Protein AF-Q2T0D4-F1 (afdb_monomer_lite)

Secondary structure (DSSP, 8-state):
---------------------THHHHHHHHHHHHHHHS-S------HHHHHH-HHHHHHHHHHHHH-HHHH-HHHHHHHHHHHHHHHHTTS-PPP---SSPPP-

Organism: Burkholderia thailandensis (strain ATCC 700388 / DSM 13276 / CCUG 48851 / CIP 106301 / E264) (NCBI:txid271848)

Sequence (104 aa):
MNHLRQRRPSYHLIPTRGRNSAVKPIMLILLVALLTACGKSKPTETVDSLVANPEHLKELRQQCKKDRVTLGDELCNRVAEATNRQFLGNGKAPYTPPKDAPKF

Foldseek 3Di:
DDDDPDDDDPPPPDPPDDDPDPPVVVVVVVVVVVVVVPPDPDPPLALVVCLVPVVVLVVVQVVCVVPVPVVDPVSVVSSVSSVCCNPVNPPPDDDDDDPDDDDD

InterPro domains:
  IPR047937 EexN-like lipoprotein [NF033894] (26-85)

Structure (mmCIF, N/CA/C/O backbone):
data_AF-Q2T0D4-F1
#
_entry.id   AF-Q2T0D4-F1
#
loop_
_atom_site.group_PDB
_atom_site.id
_atom_site.type_symbol
_atom_site.label_atom_id
_atom_site.label_alt_id
_atom_site.label_comp_id
_atom_site.label_asym_id
_atom_site.label_entity_id
_atom_site.label_seq_id
_atom_site.pdbx_PDB_ins_code
_atom_site.Cartn_x
_atom_site.Cartn_y
_atom_site.Cartn_z
_atom_site.occupancy
_atom_site.B_iso_or_equiv
_atom_site.auth_seq_id
_atom_site.auth_comp_id
_atom_site.auth_asym_id
_atom_site.auth_atom_id
_atom_site.pdbx_PDB_model_num
ATOM 1 N N . MET A 1 1 ? 5.007 53.296 61.221 1.00 42.09 1 MET A N 1
ATOM 2 C CA . MET A 1 1 ? 5.865 52.511 60.312 1.00 42.09 1 MET A CA 1
ATOM 3 C C . MET A 1 1 ? 5.292 51.112 60.155 1.00 42.09 1 MET A C 1
ATOM 5 O O . MET A 1 1 ? 5.149 50.424 61.149 1.00 42.09 1 MET A O 1
A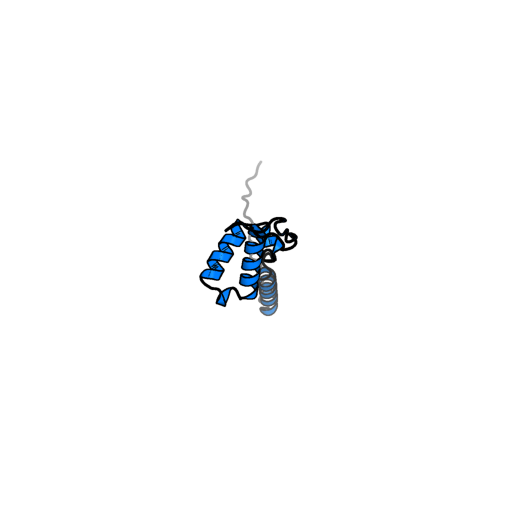TOM 9 N N . ASN A 1 2 ? 4.972 50.770 58.904 1.00 38.62 2 ASN A N 1
ATOM 10 C CA . ASN A 1 2 ? 5.026 49.445 58.269 1.00 38.62 2 ASN A CA 1
ATOM 11 C C . ASN A 1 2 ? 4.112 48.338 58.828 1.00 38.62 2 ASN A C 1
ATOM 13 O O . ASN A 1 2 ? 4.285 47.837 59.926 1.00 38.62 2 ASN A O 1
ATOM 17 N N . HIS A 1 3 ? 3.018 48.048 58.119 1.00 51.88 3 HIS A N 1
ATOM 18 C CA . HIS A 1 3 ? 2.936 47.032 57.053 1.00 51.88 3 HIS A CA 1
ATOM 19 C C . HIS A 1 3 ? 3.085 45.610 57.582 1.00 51.88 3 HIS A C 1
ATOM 21 O O . HIS A 1 3 ? 4.197 45.187 57.840 1.00 51.88 3 HIS A O 1
ATOM 27 N N . LEU A 1 4 ? 1.965 44.877 57.609 1.00 50.84 4 LEU A N 1
ATOM 28 C CA . LEU A 1 4 ? 1.843 43.478 57.178 1.00 50.84 4 LEU A CA 1
ATOM 29 C C . LEU A 1 4 ? 0.340 43.152 57.014 1.00 50.84 4 LEU A C 1
ATOM 31 O O . LEU A 1 4 ? -0.270 42.423 57.789 1.00 50.84 4 LEU A O 1
ATOM 35 N N . ARG A 1 5 ? -0.290 43.736 55.981 1.00 52.31 5 ARG A N 1
ATOM 36 C CA . ARG A 1 5 ? -1.581 43.251 55.462 1.00 52.31 5 ARG A CA 1
ATOM 37 C C . ARG A 1 5 ? -1.323 41.893 54.808 1.00 52.31 5 ARG A C 1
ATOM 39 O O . ARG A 1 5 ? -0.777 41.829 53.707 1.00 52.31 5 ARG A O 1
ATOM 46 N N . GLN A 1 6 ? -1.704 40.817 55.488 1.00 48.69 6 GLN A N 1
ATOM 47 C CA . GLN A 1 6 ? -1.768 39.487 54.897 1.00 48.69 6 GLN A CA 1
ATOM 48 C C . GLN A 1 6 ? -2.721 39.491 53.699 1.00 48.69 6 GLN A C 1
ATOM 50 O O . GLN A 1 6 ? -3.894 39.853 53.796 1.00 48.69 6 GLN A O 1
ATOM 55 N N . ARG A 1 7 ? -2.178 39.060 52.560 1.00 53.94 7 ARG A N 1
ATOM 56 C CA . ARG A 1 7 ? -2.924 38.666 51.371 1.00 53.94 7 ARG A CA 1
ATOM 57 C C . ARG A 1 7 ? -3.884 37.531 51.747 1.00 53.94 7 ARG A C 1
ATOM 59 O O . ARG A 1 7 ? -3.428 36.448 52.097 1.00 53.94 7 ARG A O 1
ATOM 66 N N . ARG A 1 8 ? -5.192 37.735 51.592 1.00 48.88 8 ARG A N 1
ATOM 67 C CA . ARG A 1 8 ? -6.096 36.638 51.224 1.00 48.88 8 ARG A CA 1
ATOM 68 C C . ARG A 1 8 ? -6.628 36.933 49.826 1.00 48.88 8 ARG A C 1
ATOM 70 O O . ARG A 1 8 ? -7.190 38.012 49.635 1.00 48.88 8 ARG A O 1
ATOM 77 N N . PRO A 1 9 ? -6.450 36.037 48.845 1.00 46.59 9 PRO A N 1
ATOM 78 C CA . PRO A 1 9 ? -7.195 36.145 47.609 1.00 46.59 9 PRO A CA 1
ATOM 79 C C . PRO A 1 9 ? -8.664 35.909 47.960 1.00 46.59 9 PRO A C 1
ATOM 81 O O . PRO A 1 9 ? -9.029 34.885 48.534 1.00 46.59 9 PRO A O 1
ATOM 84 N N . SER A 1 10 ? -9.489 36.914 47.690 1.00 49.22 10 SER A N 1
ATOM 85 C CA . SER A 1 10 ? -10.935 36.810 47.793 1.00 49.22 10 SER A CA 1
ATOM 86 C C . SER A 1 10 ? -11.395 35.839 46.709 1.00 49.22 10 SER A C 1
ATOM 88 O O . SER A 1 10 ? -11.563 36.221 45.552 1.00 49.22 10 SER A O 1
ATOM 90 N N . TYR A 1 11 ? -11.533 34.559 47.054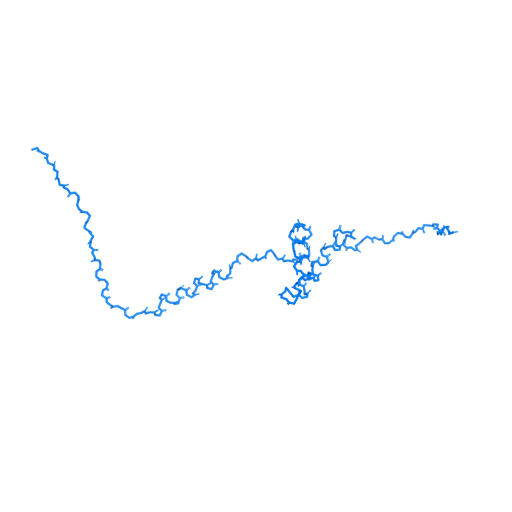 1.00 54.94 11 TYR A N 1
ATOM 91 C CA . TYR A 1 11 ? -12.302 33.608 46.258 1.00 54.94 11 TYR A CA 1
ATOM 92 C C . TYR A 1 11 ? -13.765 34.029 46.391 1.00 54.94 11 TYR A C 1
ATOM 94 O O . TYR A 1 11 ? -14.518 33.520 47.219 1.00 54.94 11 TYR A O 1
ATOM 102 N N . HIS A 1 12 ? -14.157 35.024 45.596 1.00 50.16 12 HIS A N 1
ATOM 103 C CA . HIS A 1 12 ? -15.556 35.225 45.277 1.00 50.16 12 HIS A CA 1
ATOM 104 C C . HIS A 1 12 ? -16.024 33.940 44.599 1.00 50.16 12 HIS A C 1
ATOM 106 O O . HIS A 1 12 ? -15.756 33.712 43.419 1.00 50.16 12 HIS A O 1
ATOM 112 N N . LEU A 1 13 ? -16.704 33.083 45.363 1.00 53.78 13 LEU A N 1
ATOM 113 C CA . LEU A 1 13 ? -17.618 32.111 44.790 1.00 53.78 13 LEU A CA 1
ATOM 114 C C . LEU A 1 13 ? -18.570 32.906 43.901 1.00 53.78 13 LEU A C 1
ATOM 116 O O . LEU A 1 13 ? -19.373 33.697 44.391 1.00 53.78 13 LEU A O 1
ATOM 120 N N . ILE A 1 14 ? -18.436 32.728 42.592 1.00 57.12 14 ILE A N 1
ATOM 121 C CA . ILE A 1 14 ? -19.396 33.225 41.617 1.00 57.12 14 ILE A CA 1
ATOM 122 C C . ILE A 1 14 ? -20.666 32.393 41.830 1.00 57.12 14 ILE A C 1
ATOM 124 O O . ILE A 1 14 ? -20.639 31.187 41.564 1.00 57.12 14 ILE A O 1
ATOM 128 N N . PRO A 1 15 ? -21.790 32.972 42.286 1.00 52.72 15 PRO A N 1
ATOM 129 C CA . PRO A 1 15 ? -23.036 32.238 42.334 1.00 52.72 15 PRO A CA 1
ATOM 130 C C . PRO A 1 15 ? -23.600 32.240 40.913 1.00 52.72 15 PRO A C 1
ATOM 132 O O . PRO A 1 15 ? -24.312 33.161 40.510 1.00 52.72 15 PRO A O 1
ATOM 135 N N . THR A 1 16 ? -23.285 31.217 40.114 1.00 52.81 16 THR A N 1
ATOM 136 C CA . THR A 1 16 ? -24.033 30.987 38.871 1.00 52.81 16 THR A CA 1
ATOM 137 C C . THR A 1 16 ? -25.349 30.301 39.211 1.00 52.81 16 THR A C 1
ATOM 139 O O . THR A 1 16 ? -25.524 29.089 39.164 1.00 52.81 16 THR A O 1
ATOM 142 N N . ARG A 1 17 ? -26.280 31.170 39.605 1.00 47.19 17 ARG A N 1
ATOM 143 C CA . ARG A 1 17 ? -27.730 31.023 39.538 1.00 47.19 17 ARG A CA 1
ATOM 144 C C . ARG A 1 17 ? -28.128 30.140 38.353 1.00 47.19 17 ARG A C 1
ATOM 146 O O . ARG A 1 17 ? -27.687 30.376 37.225 1.00 47.19 17 ARG A O 1
ATOM 153 N N . GLY A 1 18 ? -28.959 29.142 38.647 1.00 57.88 18 GLY A N 1
ATOM 154 C CA . GLY A 1 18 ? -29.437 28.138 37.707 1.00 57.88 18 GLY A CA 1
ATOM 155 C C . GLY A 1 18 ? -29.874 28.737 36.374 1.00 57.88 18 GLY A C 1
ATOM 156 O O . GLY A 1 18 ? -30.652 29.688 36.311 1.00 57.88 18 GLY A O 1
ATOM 157 N N . ARG A 1 19 ? -29.348 28.156 35.300 1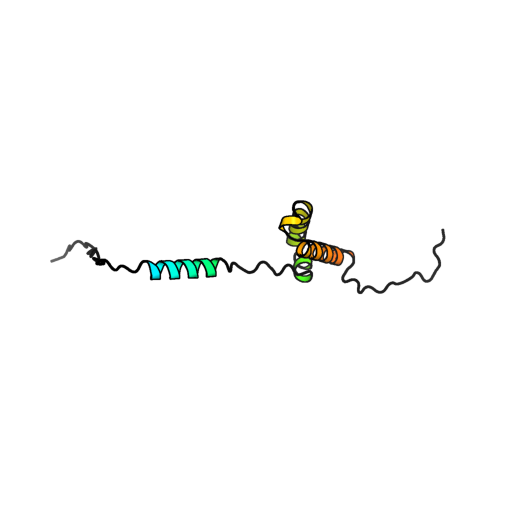.00 55.91 19 ARG A N 1
ATOM 158 C CA . ARG A 1 19 ? -29.781 28.424 33.937 1.00 55.91 19 ARG A CA 1
ATOM 159 C C . ARG A 1 19 ? -29.872 27.094 33.218 1.00 55.91 19 ARG A C 1
ATOM 161 O O . ARG A 1 19 ? -28.872 26.501 32.824 1.00 55.91 19 ARG A O 1
ATOM 168 N N . ASN A 1 20 ? -31.106 26.643 33.080 1.00 54.84 20 ASN A N 1
ATOM 169 C CA . ASN A 1 20 ? -31.494 25.470 32.320 1.00 54.84 20 ASN A CA 1
ATOM 170 C C . ASN A 1 20 ? -31.105 25.735 30.860 1.00 54.84 20 ASN A C 1
ATOM 172 O O . ASN A 1 20 ? -31.756 26.501 30.154 1.00 54.84 20 ASN A O 1
ATOM 176 N N . SER A 1 21 ? -29.970 25.202 30.421 1.00 54.72 21 SER A N 1
ATOM 177 C CA . SER A 1 21 ? -29.510 25.262 29.029 1.00 54.72 21 SER A CA 1
ATOM 178 C C . SER A 1 21 ? -28.518 24.127 28.781 1.00 54.72 21 SER A C 1
ATOM 180 O O . SER A 1 21 ? -27.424 24.349 28.275 1.00 54.72 21 SER A O 1
ATOM 182 N N . ALA A 1 22 ? -28.899 22.900 29.150 1.00 54.69 22 ALA A N 1
ATOM 183 C CA . ALA A 1 22 ? -28.108 21.696 28.888 1.00 54.69 22 ALA A CA 1
ATOM 184 C C . ALA A 1 22 ? -27.858 21.466 27.382 1.00 54.69 22 ALA A C 1
ATOM 186 O O . ALA A 1 22 ? -26.902 20.804 27.012 1.00 54.69 22 ALA A O 1
ATOM 187 N N . VAL A 1 23 ? -28.647 22.078 26.494 1.00 59.81 23 VAL A N 1
ATOM 188 C CA . VAL A 1 23 ? -28.554 21.880 25.036 1.00 59.81 23 VAL A CA 1
ATOM 189 C C . VAL A 1 23 ? -27.315 22.524 24.389 1.00 59.81 23 VAL A C 1
ATOM 191 O O . VAL A 1 23 ? -26.751 21.960 23.457 1.00 59.81 23 VAL A O 1
ATOM 194 N N . LYS A 1 24 ? -26.854 23.684 24.884 1.00 59.19 24 LYS A N 1
ATOM 195 C CA . LYS A 1 24 ? -25.718 24.440 24.308 1.00 59.19 24 LYS A CA 1
ATOM 196 C C . LYS A 1 24 ? -24.337 23.801 24.541 1.00 59.19 24 LYS A C 1
ATOM 198 O O . LYS A 1 24 ? -23.591 23.698 23.570 1.00 59.19 24 LYS A O 1
ATOM 203 N N . PRO A 1 25 ? -23.968 23.361 25.763 1.00 60.66 25 PRO A N 1
ATOM 204 C CA . PRO A 1 25 ? -22.685 22.696 25.973 1.00 60.66 25 PRO A CA 1
ATOM 205 C C . PRO A 1 25 ? -22.657 21.322 25.302 1.00 60.66 25 PRO A C 1
ATOM 207 O O . PRO A 1 25 ? -21.626 20.952 24.760 1.00 60.66 25 PRO A O 1
ATOM 210 N N . ILE A 1 26 ? -23.787 20.603 25.258 1.00 74.25 26 ILE A N 1
ATOM 211 C CA . ILE A 1 26 ? -23.877 19.302 24.582 1.00 74.25 26 ILE A CA 1
ATOM 212 C C . ILE A 1 26 ? -23.638 19.456 23.074 1.00 74.25 26 ILE A C 1
ATOM 214 O O . ILE A 1 26 ? -22.848 18.704 22.516 1.00 74.25 26 ILE A O 1
ATOM 218 N N . MET A 1 27 ? -24.235 20.461 22.424 1.00 76.88 27 MET A N 1
ATOM 219 C CA . MET A 1 27 ? -23.970 20.754 21.006 1.00 76.88 27 MET A CA 1
ATOM 220 C C . MET A 1 27 ? -22.503 21.114 20.739 1.00 76.88 27 MET A C 1
ATOM 222 O O . MET A 1 27 ? -21.919 20.624 19.778 1.00 76.88 27 MET A O 1
ATOM 226 N N . LEU A 1 28 ? -21.886 21.926 21.602 1.00 78.00 28 LEU A N 1
ATOM 227 C CA . LEU A 1 28 ? -20.462 22.268 21.499 1.00 78.00 28 LEU A CA 1
ATOM 228 C C . LEU A 1 28 ? -19.560 21.041 21.679 1.00 78.00 28 LEU A C 1
ATOM 230 O O . LEU A 1 28 ? -18.615 20.866 20.917 1.00 78.00 28 LEU A O 1
ATOM 234 N N . ILE A 1 29 ? -19.867 20.172 22.643 1.00 79.75 29 ILE A N 1
ATOM 235 C CA . ILE A 1 29 ? -19.125 18.928 22.885 1.00 79.75 29 ILE A CA 1
ATOM 236 C C . ILE A 1 29 ? -19.279 17.968 21.699 1.00 79.75 29 ILE A C 1
ATOM 238 O O . ILE A 1 29 ? -18.287 17.399 21.255 1.00 79.75 29 ILE A O 1
ATOM 242 N N . LEU A 1 30 ? -20.487 17.826 21.144 1.00 78.75 30 LEU A N 1
ATOM 243 C CA . LEU A 1 30 ? -20.740 17.011 19.951 1.00 78.75 30 LEU A CA 1
ATOM 244 C C . LEU A 1 30 ? -19.999 17.551 18.724 1.00 78.75 30 LEU A C 1
ATOM 246 O O . LEU A 1 30 ? -19.418 16.774 17.972 1.00 78.75 30 LEU A O 1
ATOM 250 N N . LEU A 1 31 ? -19.970 18.872 18.541 1.00 76.81 31 LEU A N 1
ATOM 251 C CA . LEU A 1 31 ? -19.256 19.507 17.436 1.00 76.81 31 LEU A CA 1
AT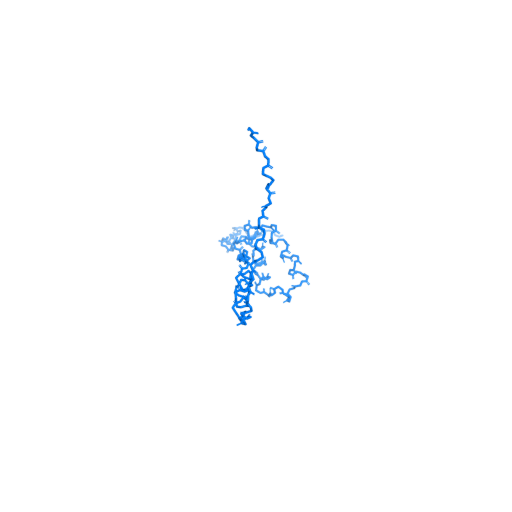OM 252 C C . LEU A 1 31 ? -17.740 19.305 17.558 1.00 76.81 31 LEU A C 1
ATOM 254 O O . LEU A 1 31 ? -17.090 18.947 16.580 1.00 76.81 31 LEU A O 1
ATOM 258 N N . VAL A 1 32 ? -17.181 19.475 18.759 1.00 75.50 32 VAL A N 1
ATOM 259 C CA . VAL A 1 32 ? -15.762 19.202 19.030 1.00 75.50 32 VAL A CA 1
ATOM 260 C C . VAL A 1 32 ? -15.449 17.718 18.831 1.00 75.50 32 VAL A C 1
ATOM 262 O O . VAL A 1 32 ? -14.443 17.405 18.203 1.00 75.50 32 VAL A O 1
ATOM 265 N N . ALA A 1 33 ? -16.326 16.806 19.262 1.00 74.62 33 ALA A N 1
ATOM 266 C CA . ALA A 1 33 ? -16.164 15.371 19.037 1.00 74.62 33 ALA A CA 1
ATOM 267 C C . ALA A 1 33 ? -16.150 15.017 17.536 1.00 74.62 33 ALA A C 1
ATOM 269 O O . ALA A 1 33 ? -15.270 14.281 17.087 1.00 74.62 33 ALA A O 1
ATOM 270 N N . LEU A 1 34 ? -17.062 15.595 16.745 1.00 73.38 34 LEU A N 1
ATOM 271 C CA . LEU A 1 34 ? -17.103 15.444 15.284 1.00 73.38 34 LEU A CA 1
ATOM 272 C C . LEU A 1 34 ? -15.846 16.015 14.607 1.00 73.38 34 LEU A C 1
ATOM 274 O O . LEU A 1 34 ? -15.304 15.397 13.694 1.00 73.38 34 LEU A O 1
ATOM 278 N N . LEU A 1 35 ? -15.338 17.157 15.079 1.00 67.00 35 LEU A N 1
ATOM 279 C CA . LEU A 1 35 ? -14.098 17.762 14.579 1.00 67.00 35 LEU A CA 1
ATOM 280 C C . LEU A 1 35 ? -12.864 16.916 14.930 1.00 67.00 35 LEU A C 1
ATOM 282 O O . LEU A 1 35 ? -11.972 16.777 14.098 1.00 67.00 35 LEU A O 1
ATOM 286 N N . THR A 1 36 ? -12.822 16.297 16.116 1.00 63.44 36 THR A N 1
ATOM 287 C CA . THR A 1 36 ? -11.741 15.370 16.504 1.00 63.44 36 THR A CA 1
ATOM 288 C C . THR A 1 36 ? -11.826 14.011 15.810 1.00 63.44 36 THR A C 1
ATOM 290 O O . THR A 1 36 ? -10.808 13.335 15.684 1.00 63.44 36 THR A O 1
ATOM 293 N N . ALA A 1 37 ? -13.008 13.618 15.321 1.00 59.84 37 ALA A N 1
ATOM 294 C CA . ALA A 1 37 ? -13.165 12.445 14.463 1.00 59.84 37 ALA A CA 1
ATOM 295 C C . ALA A 1 37 ? -12.560 12.672 13.065 1.00 59.84 37 ALA A C 1
ATOM 297 O O . ALA A 1 37 ? -12.163 11.713 12.406 1.00 59.84 37 ALA A O 1
ATOM 298 N N . CYS A 1 38 ? -12.389 13.932 12.650 1.00 59.72 38 CYS A N 1
ATOM 299 C CA . CYS A 1 38 ? -11.526 14.305 11.531 1.00 59.72 38 CYS A CA 1
ATOM 300 C C . CYS A 1 38 ? -10.054 14.333 11.990 1.00 59.72 38 CYS A C 1
ATOM 302 O O . CYS A 1 38 ? -9.359 15.348 11.943 1.00 59.72 38 CYS A O 1
ATOM 304 N N . GLY A 1 39 ? -9.581 13.200 12.513 1.00 56.09 39 GLY A N 1
ATOM 305 C CA . GLY A 1 39 ? -8.166 12.977 12.774 1.00 56.09 39 GLY A CA 1
ATOM 306 C C . GLY A 1 39 ? -7.395 12.997 11.457 1.00 56.09 39 GLY A C 1
ATOM 307 O O . GLY A 1 39 ? -7.932 12.578 10.433 1.00 56.09 39 GLY A O 1
ATOM 308 N N . LYS A 1 40 ? -6.153 13.508 11.505 1.00 48.94 40 LYS A N 1
ATOM 309 C CA . LYS A 1 40 ? -5.139 13.524 10.431 1.00 48.94 40 LYS A CA 1
ATOM 310 C C . LYS A 1 40 ? -5.471 12.456 9.388 1.00 48.94 40 LYS A C 1
ATOM 312 O O . LYS A 1 40 ? -5.337 11.270 9.690 1.00 48.94 40 LYS A O 1
ATOM 317 N N . SER A 1 41 ? -5.993 12.877 8.232 1.00 50.84 41 SER A N 1
ATOM 318 C CA . SER A 1 41 ? -6.372 11.957 7.160 1.00 50.84 41 SER A CA 1
ATOM 319 C C . SER A 1 41 ? -5.221 10.978 6.993 1.00 50.84 41 SER A C 1
ATOM 321 O O . SER A 1 41 ? -4.087 11.431 6.788 1.00 50.84 41 SER A O 1
ATOM 323 N N . LYS A 1 42 ? -5.489 9.675 7.184 1.00 55.84 42 LYS A N 1
ATOM 324 C CA . LYS A 1 42 ? -4.491 8.625 6.945 1.00 55.84 42 LYS A CA 1
ATOM 325 C C . LYS A 1 42 ? -3.776 8.972 5.641 1.00 55.84 42 LYS A C 1
ATOM 327 O O . LYS A 1 42 ? -4.475 9.454 4.738 1.00 55.84 42 LYS A O 1
ATOM 332 N N . PRO A 1 43 ? -2.438 8.818 5.555 1.00 56.28 43 PRO A N 1
ATOM 333 C CA . PRO A 1 43 ? -1.736 9.066 4.303 1.00 56.28 43 PRO A CA 1
ATOM 334 C C . PRO A 1 43 ? -2.560 8.392 3.222 1.00 56.28 43 PRO A C 1
ATOM 336 O O . PRO A 1 43 ? -2.939 7.234 3.382 1.00 56.28 43 PRO A O 1
ATOM 339 N N . THR A 1 44 ? -3.014 9.162 2.231 1.00 65.56 44 THR A N 1
ATOM 340 C CA . THR A 1 44 ? -3.898 8.614 1.211 1.00 65.56 44 THR A CA 1
ATOM 341 C C . THR A 1 44 ? -3.149 7.414 0.659 1.00 65.56 44 THR A C 1
ATOM 343 O O . THR A 1 44 ? -2.090 7.624 0.064 1.00 65.56 44 THR A O 1
ATOM 346 N N . GLU A 1 45 ? -3.642 6.197 0.944 1.00 79.12 45 GLU A N 1
ATOM 347 C CA . GLU A 1 45 ? -2.984 4.892 0.711 1.00 79.12 45 GLU A CA 1
ATOM 348 C C . GLU A 1 45 ? -2.890 4.584 -0.792 1.00 79.12 45 GLU A C 1
ATOM 350 O O . GLU A 1 45 ? -3.234 3.515 -1.290 1.00 79.12 45 GLU A O 1
ATOM 355 N N . THR A 1 46 ? -2.556 5.604 -1.561 1.00 89.50 46 THR A N 1
ATOM 356 C CA . THR A 1 46 ? -2.287 5.592 -2.975 1.00 89.50 46 THR A CA 1
ATOM 357 C C . THR A 1 46 ? -1.058 4.747 -3.211 1.00 89.50 46 THR A C 1
ATOM 359 O O . THR A 1 46 ? -0.156 4.648 -2.376 1.00 89.50 46 THR A O 1
ATOM 362 N N . VAL A 1 47 ? -1.019 4.166 -4.397 1.00 90.19 47 VAL A N 1
ATOM 363 C CA . VAL A 1 47 ? 0.085 3.323 -4.825 1.00 90.19 47 VAL A CA 1
ATOM 364 C C . VAL A 1 47 ? 1.406 4.089 -4.744 1.00 90.19 47 VAL A C 1
ATOM 366 O O . VAL A 1 47 ? 2.382 3.563 -4.226 1.00 90.19 47 VAL A O 1
ATOM 369 N N . ASP A 1 48 ? 1.432 5.354 -5.165 1.00 90.06 48 ASP A N 1
ATOM 370 C CA . ASP A 1 48 ? 2.644 6.178 -5.138 1.00 90.06 48 ASP A CA 1
ATOM 371 C C . ASP A 1 48 ? 3.108 6.512 -3.710 1.00 90.06 48 ASP A C 1
ATOM 373 O O . ASP A 1 48 ? 4.304 6.448 -3.424 1.00 90.06 48 ASP A O 1
ATOM 377 N N . SER A 1 49 ? 2.182 6.782 -2.780 1.00 90.00 49 SER A N 1
ATOM 378 C CA . SER A 1 49 ? 2.530 6.992 -1.366 1.00 90.00 49 SER A CA 1
ATOM 379 C C . SER A 1 49 ? 3.068 5.716 -0.713 1.00 90.00 49 SER A C 1
ATOM 381 O O . SER A 1 49 ? 4.040 5.769 0.039 1.00 90.00 49 SER A O 1
ATOM 383 N N . LEU A 1 50 ? 2.487 4.563 -1.045 1.00 92.19 50 LEU A N 1
ATOM 384 C CA . LEU A 1 50 ? 2.928 3.256 -0.561 1.00 92.19 50 LEU A CA 1
ATOM 385 C C . LEU A 1 50 ? 4.299 2.854 -1.118 1.00 92.19 50 LEU A C 1
ATOM 387 O O . LEU A 1 50 ? 5.118 2.294 -0.394 1.00 92.19 50 LEU A O 1
ATOM 391 N N . VAL A 1 51 ? 4.578 3.171 -2.383 1.00 90.88 51 VAL A N 1
ATOM 392 C CA . VAL A 1 51 ? 5.901 2.956 -2.988 1.00 90.88 51 VAL A CA 1
ATOM 393 C C . VAL A 1 51 ? 6.957 3.838 -2.316 1.00 90.88 51 VAL A C 1
ATOM 395 O O . VAL A 1 51 ? 8.059 3.358 -2.052 1.00 90.88 51 VAL A O 1
ATOM 398 N N . ALA A 1 52 ? 6.618 5.093 -2.000 1.00 91.56 52 ALA A N 1
ATOM 399 C CA . ALA A 1 52 ? 7.511 6.029 -1.315 1.00 91.56 52 ALA A CA 1
ATOM 400 C C . ALA A 1 52 ? 7.768 5.673 0.165 1.00 91.56 52 ALA A C 1
ATOM 402 O O . ALA A 1 52 ? 8.765 6.119 0.729 1.00 91.56 52 ALA A O 1
ATOM 403 N N . ASN A 1 53 ? 6.898 4.866 0.789 1.00 91.75 53 ASN A N 1
ATOM 404 C CA . ASN A 1 53 ? 6.977 4.483 2.202 1.00 91.75 53 ASN A CA 1
ATOM 405 C C . ASN A 1 53 ? 7.020 2.946 2.369 1.00 91.75 53 ASN A C 1
ATOM 407 O O . ASN A 1 53 ? 6.009 2.328 2.719 1.00 91.75 53 ASN A O 1
ATOM 411 N N . PRO A 1 54 ? 8.185 2.303 2.157 1.00 90.19 54 PRO A N 1
ATOM 412 C CA . PRO A 1 54 ? 8.306 0.841 2.150 1.00 90.19 54 PRO A CA 1
ATOM 413 C C . PRO A 1 54 ? 7.997 0.175 3.500 1.00 90.19 54 PRO A C 1
ATOM 415 O O . PRO A 1 54 ? 7.454 -0.930 3.521 1.00 90.19 54 PRO A O 1
ATOM 418 N N . GLU A 1 55 ? 8.290 0.839 4.623 1.00 93.00 55 GLU A N 1
ATOM 419 C CA . GLU A 1 55 ? 7.961 0.323 5.962 1.00 93.00 55 GLU A CA 1
ATOM 420 C C . GLU A 1 55 ? 6.441 0.210 6.157 1.00 93.00 55 GLU A C 1
ATOM 422 O O . GLU A 1 55 ? 5.934 -0.844 6.542 1.00 93.00 55 GLU A O 1
ATOM 427 N N . HIS A 1 56 ? 5.694 1.250 5.770 1.00 92.75 56 HIS A N 1
ATOM 428 C CA . HIS A 1 56 ? 4.233 1.255 5.852 1.00 92.75 56 HIS A CA 1
ATOM 429 C C . HIS A 1 56 ? 3.603 0.201 4.926 1.00 92.75 56 HIS A C 1
ATOM 431 O O . HIS A 1 56 ? 2.699 -0.541 5.315 1.00 92.75 56 HIS A O 1
ATOM 437 N N . LEU A 1 57 ? 4.138 0.062 3.708 1.00 94.31 57 LEU A N 1
ATOM 438 C CA . LEU A 1 57 ? 3.708 -0.964 2.761 1.00 94.31 57 LEU A CA 1
ATOM 439 C C . LEU A 1 57 ? 3.907 -2.386 3.316 1.00 94.31 57 LEU A C 1
ATOM 441 O O . LEU A 1 57 ? 3.052 -3.257 3.132 1.00 94.31 57 LEU A O 1
ATOM 445 N N . LYS A 1 58 ? 5.018 -2.635 4.019 1.00 94.44 58 LYS A N 1
ATOM 446 C CA . LYS A 1 58 ? 5.312 -3.932 4.643 1.00 94.44 58 LYS A CA 1
ATOM 447 C C . LYS A 1 58 ? 4.321 -4.265 5.758 1.00 94.44 58 LYS A C 1
ATOM 449 O O . LYS A 1 58 ? 3.862 -5.409 5.828 1.00 94.44 58 LYS A O 1
ATOM 454 N N . GLU A 1 59 ? 3.973 -3.296 6.599 1.00 94.94 59 GLU A N 1
ATOM 455 C CA . GLU A 1 59 ? 2.966 -3.466 7.652 1.00 94.94 59 GLU A CA 1
ATOM 456 C C . GLU A 1 59 ? 1.595 -3.800 7.064 1.00 94.94 59 GLU A C 1
ATOM 458 O O . GLU A 1 59 ? 0.996 -4.817 7.427 1.00 94.94 59 GLU A O 1
ATOM 463 N N . LEU A 1 60 ? 1.137 -3.017 6.084 1.00 94.50 60 LEU A N 1
ATOM 464 C CA . LEU A 1 60 ? -0.133 -3.264 5.404 1.00 94.50 60 LEU A CA 1
ATOM 465 C C . LEU A 1 60 ? -0.160 -4.607 4.682 1.00 94.50 60 LEU A C 1
ATOM 467 O O . LEU A 1 60 ? -1.177 -5.293 4.702 1.00 94.50 60 LEU A O 1
ATOM 471 N N . ARG A 1 61 ? 0.960 -5.054 4.107 1.00 94.44 61 ARG A N 1
ATOM 472 C CA . ARG A 1 61 ? 1.051 -6.394 3.516 1.00 94.44 61 ARG A CA 1
ATOM 473 C C . ARG A 1 61 ? 0.818 -7.494 4.552 1.00 94.44 61 ARG A C 1
ATOM 475 O O . ARG A 1 61 ? 0.136 -8.477 4.260 1.00 94.44 61 ARG A O 1
ATOM 482 N N . GLN A 1 62 ? 1.372 -7.346 5.757 1.00 96.69 62 GLN A N 1
ATOM 483 C CA . GLN A 1 62 ? 1.127 -8.291 6.850 1.00 96.69 62 GLN A CA 1
ATOM 484 C C . GLN A 1 62 ? -0.327 -8.239 7.315 1.00 96.69 62 GLN A C 1
ATOM 486 O O . GLN A 1 62 ? -0.921 -9.287 7.564 1.00 96.69 62 GLN A O 1
ATOM 491 N N . GLN A 1 63 ? -0.908 -7.043 7.405 1.00 94.12 63 GLN A N 1
ATOM 492 C CA . GLN A 1 63 ? -2.305 -6.874 7.790 1.00 94.12 63 GLN A CA 1
ATOM 493 C C . GLN A 1 63 ? -3.252 -7.467 6.736 1.00 94.12 63 GLN A C 1
ATOM 495 O O . GLN A 1 63 ? -4.091 -8.283 7.092 1.00 94.12 63 GLN A O 1
ATOM 500 N N . CYS A 1 64 ? -3.049 -7.205 5.443 1.00 95.69 64 CYS A N 1
ATOM 501 C CA . CYS A 1 64 ? -3.828 -7.792 4.345 1.00 95.69 64 CYS A CA 1
ATOM 502 C C . CYS A 1 64 ? -3.741 -9.321 4.278 1.00 95.69 64 CYS A C 1
ATOM 504 O O . CYS A 1 64 ? -4.673 -9.968 3.809 1.00 95.69 64 CYS A O 1
ATOM 506 N N . LYS A 1 65 ? -2.641 -9.924 4.751 1.00 95.38 65 LYS A N 1
ATOM 507 C CA . LYS A 1 65 ? -2.529 -11.386 4.866 1.00 95.38 65 LYS A CA 1
ATOM 508 C C . LYS A 1 65 ? -3.367 -11.944 6.020 1.00 95.38 65 LYS A C 1
ATOM 510 O O . LYS A 1 65 ? -3.841 -13.072 5.928 1.00 95.38 65 LYS A O 1
ATOM 515 N N . LYS A 1 66 ? -3.495 -11.187 7.112 1.00 96.38 66 LYS A N 1
ATOM 516 C CA . LYS A 1 66 ? -4.189 -11.611 8.336 1.00 96.38 66 LYS A CA 1
ATOM 517 C C . LYS A 1 66 ? -5.684 -11.317 8.283 1.00 96.38 66 LYS A C 1
ATOM 519 O O . LYS A 1 66 ? -6.472 -12.171 8.661 1.00 96.38 66 LYS A O 1
ATOM 524 N N . ASP A 1 67 ? -6.052 -10.122 7.831 1.00 92.50 67 ASP A N 1
ATOM 525 C CA . ASP A 1 67 ? -7.413 -9.607 7.917 1.00 92.50 67 ASP A CA 1
ATOM 526 C C . ASP A 1 67 ? -7.771 -8.716 6.718 1.00 92.50 67 ASP A C 1
ATOM 528 O O . ASP A 1 67 ? -7.893 -7.491 6.787 1.00 92.50 67 ASP A O 1
ATOM 532 N N . ARG A 1 68 ? -7.922 -9.372 5.568 1.00 90.31 68 ARG A N 1
ATOM 533 C CA . ARG A 1 68 ? -8.325 -8.733 4.313 1.00 90.31 68 ARG A CA 1
ATOM 534 C C . ARG A 1 68 ? -9.764 -8.214 4.345 1.00 90.31 68 ARG A C 1
ATOM 536 O O . ARG A 1 68 ? -10.053 -7.207 3.707 1.00 90.31 68 ARG A O 1
ATOM 543 N N . VAL A 1 69 ? -10.652 -8.888 5.080 1.00 92.19 69 VAL A N 1
ATOM 544 C CA . VAL A 1 69 ? -12.080 -8.539 5.149 1.00 92.19 69 VAL A CA 1
ATOM 545 C C . VAL A 1 69 ? -12.262 -7.194 5.848 1.00 92.19 69 VAL A C 1
ATOM 547 O O . VAL A 1 69 ? -13.009 -6.354 5.356 1.00 92.19 69 VAL A O 1
ATOM 550 N N . THR A 1 70 ? -11.529 -6.954 6.938 1.00 89.19 70 THR A N 1
ATOM 551 C CA . THR A 1 70 ? -11.607 -5.689 7.683 1.00 89.19 70 THR A CA 1
ATOM 552 C C . THR A 1 70 ? -10.936 -4.523 6.951 1.00 89.19 70 THR A C 1
ATOM 554 O O . THR A 1 70 ? -11.409 -3.392 7.031 1.00 89.19 70 THR A O 1
ATOM 557 N N . LEU A 1 71 ? -9.835 -4.770 6.234 1.00 89.00 71 LEU A N 1
ATOM 558 C CA . LEU A 1 71 ? -9.098 -3.723 5.506 1.00 89.00 71 LEU A CA 1
ATOM 559 C C . LEU A 1 71 ? -9.728 -3.351 4.162 1.00 89.00 71 LEU A C 1
ATOM 561 O O . LEU A 1 71 ? -9.549 -2.228 3.690 1.00 89.00 71 LEU A O 1
ATOM 565 N N . GLY A 1 72 ? -10.446 -4.292 3.553 1.00 91.75 72 GLY A N 1
ATOM 566 C CA . GLY A 1 72 ? -11.078 -4.134 2.253 1.00 91.75 72 GLY A CA 1
ATOM 567 C C . GLY A 1 72 ? -10.166 -4.504 1.082 1.00 91.75 72 GLY A C 1
ATOM 568 O 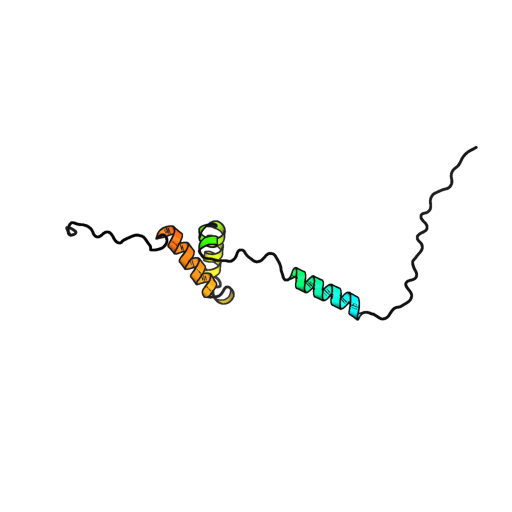O . GLY A 1 72 ? -8.958 -4.246 1.064 1.00 91.75 72 GLY A O 1
ATOM 569 N N . ASP A 1 73 ? -10.781 -5.088 0.053 1.00 91.88 73 ASP A N 1
ATOM 570 C CA . ASP A 1 73 ? -10.088 -5.555 -1.149 1.00 91.88 73 ASP A CA 1
ATOM 571 C C . ASP A 1 73 ? -9.379 -4.435 -1.903 1.00 91.88 73 ASP A C 1
ATOM 573 O O . ASP A 1 73 ? -8.272 -4.625 -2.398 1.00 91.88 73 ASP A O 1
ATOM 577 N N . GLU A 1 74 ? -9.988 -3.254 -1.967 1.00 92.88 74 GLU A N 1
ATOM 578 C CA . GLU A 1 74 ? -9.428 -2.107 -2.677 1.00 92.88 74 GLU A CA 1
ATOM 579 C C . GLU A 1 74 ? -8.069 -1.684 -2.096 1.00 92.88 74 GLU A C 1
ATOM 581 O O . GLU A 1 74 ? -7.113 -1.453 -2.841 1.00 92.88 74 GLU A O 1
ATOM 586 N N . LEU A 1 75 ? -7.956 -1.639 -0.765 1.00 93.25 75 LEU A N 1
ATOM 587 C CA . LEU A 1 75 ? -6.708 -1.295 -0.089 1.00 93.25 75 LEU A CA 1
ATOM 588 C C . LEU A 1 75 ? -5.649 -2.374 -0.326 1.00 93.25 75 LEU A C 1
ATOM 590 O O . LEU A 1 75 ? -4.518 -2.065 -0.703 1.00 93.25 75 LEU A O 1
ATOM 594 N N . CYS A 1 76 ? -6.014 -3.646 -0.169 1.00 95.31 76 CYS A N 1
ATOM 595 C CA . CYS A 1 76 ? -5.078 -4.744 -0.391 1.00 95.31 76 CYS A CA 1
ATOM 596 C C . CYS A 1 76 ? -4.640 -4.871 -1.860 1.00 95.31 76 CYS A C 1
ATOM 598 O O . CYS A 1 76 ? -3.497 -5.249 -2.121 1.00 95.31 76 CYS A O 1
ATOM 600 N N . ASN A 1 77 ? -5.487 -4.482 -2.817 1.00 95.38 77 ASN A N 1
ATOM 601 C CA . ASN A 1 77 ? -5.121 -4.381 -4.229 1.00 95.38 77 ASN A CA 1
ATOM 602 C C . ASN A 1 77 ? -4.107 -3.255 -4.468 1.00 95.38 77 ASN A C 1
ATOM 604 O O . ASN A 1 77 ? -3.113 -3.478 -5.157 1.00 95.38 77 ASN A O 1
ATOM 608 N N . ARG A 1 78 ? -4.283 -2.080 -3.846 1.00 94.81 78 ARG A N 1
ATOM 609 C CA . ARG A 1 78 ? -3.299 -0.982 -3.917 1.00 94.81 78 ARG A CA 1
ATOM 610 C C . ARG A 1 78 ? -1.953 -1.366 -3.299 1.00 94.81 78 ARG A C 1
ATOM 612 O O . ARG A 1 78 ? -0.910 -1.069 -3.874 1.00 94.81 78 ARG A O 1
ATOM 619 N N . VAL A 1 79 ? -1.961 -2.090 -2.18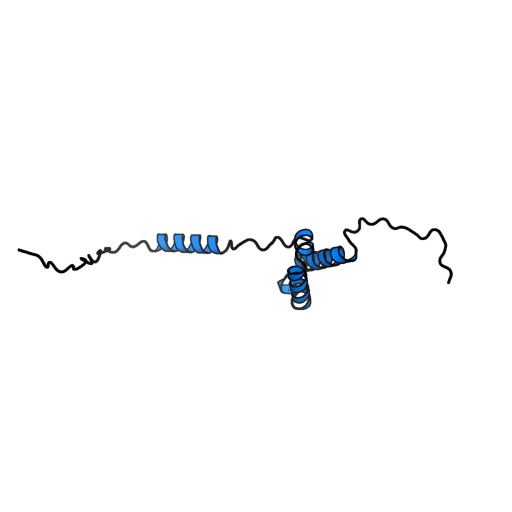0 1.00 95.06 79 VAL A N 1
ATOM 620 C CA . VAL A 1 79 ? -0.756 -2.663 -1.544 1.00 95.06 79 VAL A CA 1
ATOM 621 C C . VAL A 1 79 ? -0.062 -3.672 -2.465 1.00 95.06 79 VAL A C 1
ATOM 623 O O . VAL A 1 79 ? 1.168 -3.669 -2.584 1.00 95.06 79 VAL A O 1
ATOM 626 N N . ALA A 1 80 ? -0.831 -4.526 -3.145 1.00 94.88 80 ALA A N 1
ATOM 627 C CA . ALA A 1 80 ? -0.292 -5.471 -4.116 1.00 94.88 80 ALA A CA 1
ATOM 628 C C . ALA A 1 80 ? 0.317 -4.751 -5.327 1.00 94.88 80 ALA A C 1
ATOM 630 O O . ALA A 1 80 ? 1.422 -5.091 -5.744 1.00 94.88 80 ALA A O 1
ATOM 631 N N . GLU A 1 81 ? -0.349 -3.721 -5.848 1.00 94.81 81 GLU A N 1
ATOM 632 C CA . GLU A 1 81 ? 0.176 -2.905 -6.941 1.00 94.81 81 GLU A CA 1
ATOM 633 C C . GLU A 1 81 ? 1.457 -2.169 -6.533 1.00 94.81 81 GLU A C 1
ATOM 635 O O . GLU A 1 81 ? 2.449 -2.227 -7.255 1.00 94.81 81 GLU A O 1
ATOM 640 N N . ALA A 1 82 ? 1.477 -1.535 -5.358 1.00 94.94 82 ALA A N 1
ATOM 641 C CA . ALA A 1 82 ? 2.649 -0.829 -4.843 1.00 94.94 82 ALA A CA 1
ATOM 642 C C . ALA A 1 82 ? 3.840 -1.774 -4.656 1.00 94.94 82 ALA A C 1
ATOM 644 O O . ALA A 1 82 ? 4.955 -1.463 -5.074 1.00 94.94 82 ALA A O 1
ATOM 645 N N . THR A 1 83 ? 3.585 -2.968 -4.113 1.00 93.75 83 THR A N 1
ATOM 646 C CA . THR A 1 83 ? 4.581 -4.042 -4.064 1.00 93.75 83 THR A CA 1
ATOM 647 C C . THR A 1 83 ? 5.091 -4.354 -5.465 1.00 93.75 83 THR A C 1
ATOM 649 O O . THR A 1 83 ? 6.295 -4.425 -5.681 1.00 93.75 83 THR A O 1
ATOM 652 N N . ASN A 1 84 ? 4.187 -4.555 -6.424 1.00 93.00 84 ASN A N 1
ATOM 653 C CA . ASN A 1 84 ? 4.567 -4.940 -7.772 1.00 93.00 84 ASN A CA 1
ATOM 654 C C . ASN A 1 84 ? 5.430 -3.861 -8.436 1.00 93.00 84 ASN A C 1
ATOM 656 O O . ASN A 1 84 ? 6.442 -4.177 -9.051 1.00 93.00 84 ASN A O 1
ATOM 660 N N . ARG A 1 85 ? 5.100 -2.582 -8.220 1.00 91.94 85 ARG A N 1
ATOM 661 C CA . ARG A 1 85 ? 5.887 -1.450 -8.718 1.00 91.94 85 ARG A CA 1
ATOM 662 C C . ARG A 1 85 ? 7.302 -1.388 -8.142 1.00 91.94 85 ARG A C 1
ATOM 664 O O . ARG A 1 85 ? 8.194 -0.933 -8.849 1.00 91.94 85 ARG A O 1
ATOM 671 N N . GLN A 1 86 ? 7.538 -1.865 -6.917 1.00 89.00 86 GLN A N 1
ATOM 672 C CA . GLN A 1 86 ? 8.895 -1.934 -6.357 1.00 89.00 86 GLN A CA 1
ATOM 673 C C . GLN A 1 86 ? 9.788 -2.950 -7.085 1.00 89.00 86 GLN A C 1
ATOM 675 O O . GLN A 1 86 ? 10.993 -2.734 -7.169 1.00 89.00 86 GLN A O 1
ATOM 680 N N . PHE A 1 87 ? 9.213 -4.033 -7.620 1.00 84.56 87 PHE A N 1
ATOM 681 C CA . PHE A 1 87 ? 9.977 -5.105 -8.274 1.00 84.56 87 PHE A CA 1
ATOM 682 C C . PHE A 1 87 ? 9.950 -5.027 -9.803 1.00 84.56 87 PHE A C 1
ATOM 684 O O . PHE A 1 87 ? 10.987 -5.151 -10.445 1.00 84.56 87 PHE A O 1
ATOM 691 N N . LEU A 1 88 ? 8.771 -4.830 -10.392 1.00 86.19 88 LEU A N 1
ATOM 692 C CA . LEU A 1 88 ? 8.551 -4.812 -11.842 1.00 86.19 88 LEU A CA 1
ATOM 693 C C . LEU A 1 88 ? 8.536 -3.393 -12.429 1.00 86.19 88 LEU A C 1
ATOM 695 O O . LEU A 1 88 ? 8.415 -3.219 -13.643 1.00 86.19 88 LEU A O 1
ATOM 699 N N . GLY A 1 89 ? 8.627 -2.364 -11.585 1.00 85.19 89 GLY A N 1
ATOM 700 C CA . GLY A 1 89 ? 8.428 -0.985 -12.008 1.00 85.19 89 GLY A CA 1
ATOM 701 C C . GLY A 1 89 ? 6.972 -0.696 -12.385 1.00 85.19 89 GLY A C 1
ATOM 702 O O . GLY A 1 89 ? 6.043 -1.448 -12.104 1.00 85.19 89 GLY A O 1
ATOM 703 N N . ASN A 1 90 ? 6.750 0.427 -13.053 1.00 83.69 90 ASN A N 1
ATOM 704 C CA . ASN A 1 90 ? 5.419 0.907 -13.437 1.00 83.69 90 ASN A CA 1
ATOM 705 C C . ASN A 1 90 ? 4.823 0.210 -14.681 1.00 83.69 90 ASN A C 1
ATOM 707 O O . ASN A 1 90 ? 3.899 0.749 -15.287 1.00 83.69 90 ASN A O 1
ATOM 711 N N . GLY A 1 91 ? 5.370 -0.937 -15.103 1.00 78.31 91 GLY A N 1
ATOM 712 C CA . GLY A 1 91 ? 4.912 -1.665 -16.292 1.00 78.31 91 GLY A CA 1
ATOM 713 C C . GLY A 1 91 ? 5.168 -0.949 -17.624 1.00 78.31 91 GLY A C 1
ATOM 714 O O . GLY A 1 91 ? 4.672 -1.391 -18.654 1.00 78.31 91 GLY A O 1
ATOM 715 N N . LYS A 1 92 ? 5.937 0.150 -17.630 1.00 80.88 92 LYS A N 1
ATOM 716 C CA . LYS A 1 92 ? 6.291 0.892 -18.853 1.00 80.88 92 LYS A CA 1
ATOM 717 C C . LYS A 1 92 ? 7.589 0.412 -19.503 1.00 80.88 92 LYS A C 1
ATOM 719 O O . LYS A 1 92 ? 7.998 0.976 -20.513 1.00 80.88 92 LYS A O 1
ATOM 724 N N . ALA A 1 93 ? 8.254 -0.586 -18.920 1.00 79.00 93 ALA A N 1
ATOM 725 C CA . ALA A 1 93 ? 9.466 -1.161 -19.488 1.00 79.00 93 ALA A CA 1
ATOM 726 C C . ALA A 1 93 ? 9.128 -1.865 -20.819 1.00 79.00 93 ALA A C 1
ATOM 728 O O . ALA A 1 93 ? 8.303 -2.782 -20.816 1.00 79.00 93 ALA A O 1
ATOM 729 N N . PRO A 1 94 ? 9.730 -1.461 -21.954 1.00 81.81 94 PRO A N 1
ATOM 730 C CA . PRO A 1 94 ? 9.499 -2.124 -23.230 1.00 81.81 94 PRO A CA 1
ATOM 731 C C . PRO A 1 94 ? 9.984 -3.571 -23.175 1.00 81.81 94 PRO A C 1
ATOM 733 O O . PRO A 1 94 ? 11.101 -3.848 -22.729 1.00 81.81 94 PRO A O 1
ATOM 736 N N . TYR A 1 95 ? 9.169 -4.495 -23.682 1.00 81.94 95 TYR A N 1
ATOM 737 C CA . TYR A 1 95 ? 9.639 -5.852 -23.917 1.00 81.94 95 TYR A CA 1
ATOM 738 C C . TYR A 1 95 ? 10.744 -5.813 -24.977 1.00 81.94 95 TYR A C 1
ATOM 740 O O . TYR A 1 95 ? 10.520 -5.365 -26.101 1.00 81.94 95 TYR A O 1
ATOM 748 N N . THR A 1 96 ? 11.940 -6.264 -24.599 1.00 83.00 96 THR A N 1
ATOM 749 C CA . THR A 1 96 ? 13.093 -6.345 -25.500 1.00 83.00 96 THR A CA 1
ATOM 750 C C . THR A 1 96 ? 13.358 -7.819 -25.795 1.00 83.00 96 THR A C 1
ATOM 752 O O . THR A 1 96 ? 14.048 -8.474 -25.010 1.00 83.00 96 THR A O 1
ATOM 755 N N . PRO A 1 97 ? 12.770 -8.382 -26.867 1.00 85.31 97 PRO A N 1
ATOM 756 C CA . PRO A 1 97 ? 13.023 -9.766 -27.226 1.00 85.31 97 PRO A CA 1
ATOM 757 C C . PRO A 1 97 ? 14.507 -9.972 -27.563 1.00 85.31 97 PRO A C 1
ATOM 759 O O . PRO A 1 97 ? 15.129 -9.093 -28.173 1.00 85.31 97 PRO A O 1
ATOM 762 N N . PRO A 1 98 ? 15.087 -11.127 -27.199 1.00 85.25 98 PRO A N 1
ATOM 763 C CA . PRO A 1 98 ? 16.413 -11.516 -27.661 1.00 85.25 98 PRO A CA 1
ATOM 764 C C . PRO A 1 98 ? 16.459 -11.530 -29.194 1.00 85.25 98 PRO A C 1
ATOM 766 O O . PRO A 1 98 ? 15.532 -12.015 -29.840 1.00 85.25 98 PRO A O 1
ATOM 769 N N . LYS A 1 99 ? 17.537 -10.992 -29.779 1.00 85.94 99 LYS A N 1
ATOM 770 C CA . LYS A 1 99 ? 17.746 -11.009 -31.239 1.00 85.94 99 LYS A CA 1
ATOM 771 C C . LYS A 1 99 ? 18.023 -12.416 -31.766 1.00 85.94 99 LYS A C 1
ATOM 773 O O . LYS A 1 99 ? 17.676 -12.723 -32.900 1.00 85.94 99 LYS A O 1
ATOM 778 N N . ASP A 1 100 ? 18.627 -13.249 -30.928 1.00 89.44 100 ASP A N 1
ATOM 779 C CA . ASP A 1 100 ? 18.980 -14.623 -31.247 1.00 89.44 100 ASP A CA 1
ATOM 780 C C . ASP A 1 100 ? 18.000 -15.589 -30.575 1.00 89.44 100 ASP A C 1
ATOM 782 O O . ASP A 1 100 ? 17.563 -15.366 -29.442 1.00 89.44 100 ASP A O 1
ATOM 786 N N . ALA A 1 101 ? 17.661 -16.680 -31.265 1.00 85.69 101 ALA A N 1
ATOM 787 C CA . ALA A 1 101 ? 16.838 -17.737 -30.688 1.00 85.69 101 ALA A CA 1
ATOM 788 C C . ALA A 1 101 ? 17.556 -18.381 -29.481 1.00 85.69 101 ALA A C 1
ATOM 790 O O . ALA A 1 101 ? 18.779 -18.565 -29.530 1.00 85.69 101 ALA A O 1
ATOM 791 N N . PRO A 1 102 ? 16.829 -18.759 -28.409 1.00 83.62 102 PRO A N 1
ATOM 792 C CA . PRO A 1 102 ? 17.436 -19.471 -27.296 1.00 83.62 102 PRO A CA 1
ATOM 793 C C . PRO A 1 102 ? 18.004 -20.802 -27.798 1.00 83.62 102 PRO A C 1
ATOM 795 O O . PRO A 1 102 ? 17.306 -21.574 -28.455 1.00 83.62 102 PRO A O 1
ATOM 798 N N . LYS A 1 103 ? 19.278 -21.067 -27.502 1.00 81.81 103 LYS A N 1
ATOM 799 C CA . LYS A 1 103 ? 19.871 -22.392 -27.705 1.00 81.81 103 LYS A CA 1
ATOM 800 C C . LYS A 1 103 ? 19.482 -23.258 -26.506 1.00 81.81 103 LYS A C 1
ATOM 802 O O . LYS A 1 103 ? 19.847 -22.911 -25.384 1.00 81.81 103 LYS A O 1
ATOM 807 N N . PHE A 1 104 ? 18.718 -24.318 -26.758 1.00 82.19 104 PHE A N 1
ATOM 808 C CA . PHE A 1 104 ? 18.331 -25.342 -25.785 1.00 82.19 104 PHE A CA 1
ATOM 809 C C . PHE A 1 104 ? 19.184 -26.595 -25.961 1.00 82.19 104 PHE A C 1
ATOM 811 O O . PHE A 1 104 ? 19.589 -26.859 -27.118 1.00 82.19 104 PHE A O 1
#

Radius of gyration: 31.69 Å; chains: 1; bounding box: 51×78×92 Å

pLDDT: mean 76.66, std 17.29, range [38.62, 96.69]